Protein AF-A0A1F2P3D9-F1 (afdb_monomer_lite)

Foldseek 3Di:
DDADEDPVQVVVQCVVAVVCPPCPVVQRVQVVPFAFWFDDPPQWIWTWDDPDDLKIKIWTKHDPDPPYIYTNYIYMDSCVVVRVVTHTPDGD

Sequence (92 aa):
MPIRLTEERWIHITEEHSEMAGYYFEVLETVEELEAIYEGKMGECIAVRKIGKGKYIVVVYRELSKEDGFVITAFLTRRRKQLERRGKIWGQ

Radius of gyration: 12.27 Å; chains: 1; bounding box: 28×27×30 Å

pLDDT: mean 92.93, std 5.28, range [66.06, 97.69]

Secondary structure (DSSP, 8-state):
-PEE--HHHHHHHHHH-GGGTT-HHHHHHHHHS-SEEEE-SSS-EEEEEEEETTEEEEEEEEEEETTEEEEEEEEEES-HHHHTTS-EEEE-

Structure (mmCIF, N/CA/C/O backbone):
data_AF-A0A1F2P3D9-F1
#
_entry.id   AF-A0A1F2P3D9-F1
#
loop_
_atom_site.group_PDB
_atom_site.id
_atom_site.type_symbol
_atom_site.label_atom_id
_atom_site.label_alt_id
_atom_site.label_comp_id
_atom_site.label_asym_id
_atom_site.label_entity_id
_atom_site.label_seq_id
_atom_site.pdbx_PDB_ins_code
_atom_site.Cartn_x
_atom_site.Cartn_y
_atom_site.Cartn_z
_atom_site.occupancy
_atom_site.B_iso_or_equiv
_atom_site.auth_seq_id
_atom_site.auth_comp_id
_atom_site.auth_asym_id
_atom_site.auth_atom_id
_atom_site.pdbx_PDB_model_num
ATOM 1 N N . MET A 1 1 ? 8.757 10.762 -6.468 1.00 66.06 1 MET A N 1
ATOM 2 C CA . MET A 1 1 ? 9.362 9.711 -7.318 1.00 66.06 1 MET A CA 1
ATOM 3 C C . MET A 1 1 ? 8.237 8.781 -7.748 1.00 66.06 1 MET A C 1
ATOM 5 O O . MET A 1 1 ? 7.402 8.515 -6.890 1.00 66.06 1 MET A O 1
ATOM 9 N N . PRO A 1 2 ? 8.139 8.327 -9.010 1.00 81.69 2 PRO A N 1
ATOM 10 C CA . PRO A 1 2 ? 7.053 7.435 -9.402 1.00 81.69 2 PRO A CA 1
ATOM 11 C C . PRO A 1 2 ? 7.330 6.012 -8.896 1.00 81.69 2 PRO A C 1
ATOM 13 O O . PRO A 1 2 ? 8.331 5.398 -9.258 1.00 81.69 2 PRO A O 1
ATOM 16 N N . ILE A 1 3 ? 6.439 5.483 -8.059 1.00 91.38 3 ILE A N 1
ATOM 17 C CA . ILE A 1 3 ? 6.426 4.067 -7.681 1.00 91.38 3 ILE A CA 1
ATOM 18 C C . ILE A 1 3 ? 5.304 3.401 -8.465 1.00 91.38 3 ILE A C 1
ATOM 20 O O . ILE A 1 3 ? 4.132 3.738 -8.310 1.00 91.38 3 ILE A O 1
ATOM 24 N N . ARG A 1 4 ? 5.661 2.455 -9.328 1.00 94.12 4 ARG A N 1
ATOM 25 C CA . ARG A 1 4 ? 4.708 1.783 -10.214 1.00 94.12 4 ARG A CA 1
ATOM 26 C C . ARG A 1 4 ? 4.083 0.563 -9.544 1.00 94.12 4 ARG A C 1
ATOM 28 O O . ARG A 1 4 ? 4.765 -0.275 -8.950 1.00 94.12 4 ARG A O 1
ATOM 35 N N . LEU A 1 5 ? 2.774 0.437 -9.717 1.00 95.44 5 LEU A N 1
ATOM 36 C CA . LEU A 1 5 ? 2.008 -0.770 -9.438 1.00 95.44 5 LEU A CA 1
ATOM 37 C C . LEU A 1 5 ? 1.636 -1.397 -10.784 1.00 95.44 5 LEU A C 1
ATOM 39 O O . LEU A 1 5 ? 0.848 -0.829 -11.533 1.00 95.44 5 LEU A O 1
ATOM 43 N N . THR A 1 6 ? 2.254 -2.528 -11.127 1.00 94.38 6 THR A N 1
ATOM 44 C CA . THR A 1 6 ? 1.923 -3.246 -12.366 1.00 94.38 6 THR A CA 1
ATOM 45 C C . THR A 1 6 ? 0.672 -4.094 -12.176 1.00 94.38 6 THR A C 1
ATOM 47 O O . THR A 1 6 ? 0.379 -4.528 -11.063 1.00 94.38 6 THR A O 1
ATOM 50 N N . GLU A 1 7 ? -0.033 -4.386 -13.268 1.00 95.12 7 GLU A N 1
ATOM 51 C CA . GLU A 1 7 ? -1.199 -5.278 -13.255 1.00 95.12 7 GLU A CA 1
ATOM 52 C C . GLU A 1 7 ? -0.850 -6.670 -12.706 1.00 95.12 7 GLU A C 1
ATOM 54 O O . GLU A 1 7 ? -1.539 -7.170 -11.826 1.00 95.12 7 GLU A O 1
ATOM 59 N N . GLU A 1 8 ? 0.280 -7.247 -13.126 1.00 96.44 8 GLU A N 1
ATOM 60 C CA . GLU A 1 8 ? 0.792 -8.519 -12.592 1.00 96.44 8 GLU A CA 1
ATOM 61 C C . GLU A 1 8 ? 0.960 -8.476 -11.064 1.00 96.44 8 GLU A C 1
ATOM 63 O O . GLU A 1 8 ? 0.554 -9.396 -10.353 1.00 96.44 8 GLU A O 1
ATOM 68 N N . ARG A 1 9 ? 1.525 -7.380 -10.535 1.00 96.38 9 ARG A N 1
ATOM 69 C CA . ARG A 1 9 ? 1.689 -7.208 -9.087 1.00 96.38 9 ARG A CA 1
ATOM 70 C C . ARG A 1 9 ? 0.357 -7.005 -8.390 1.00 96.38 9 ARG A C 1
ATOM 72 O O . ARG A 1 9 ? 0.191 -7.506 -7.285 1.00 96.38 9 ARG A O 1
ATOM 79 N N . TRP A 1 10 ? -0.578 -6.299 -9.016 1.00 97.50 10 TRP A N 1
ATOM 80 C CA . TRP A 1 10 ? -1.917 -6.133 -8.475 1.00 97.50 10 TRP A CA 1
ATOM 81 C C . TRP A 1 10 ? -2.660 -7.464 -8.365 1.00 97.50 10 TRP A C 1
ATOM 83 O O . TRP A 1 10 ? -3.183 -7.766 -7.295 1.00 97.50 10 TRP A O 1
ATOM 93 N N . ILE A 1 11 ? -2.631 -8.282 -9.420 1.00 97.00 11 ILE A N 1
ATOM 94 C CA . ILE A 1 11 ? -3.224 -9.624 -9.421 1.00 97.00 11 ILE A CA 1
ATOM 95 C C . ILE A 1 11 ? -2.634 -10.440 -8.271 1.00 97.00 11 ILE A C 1
ATOM 97 O O . ILE A 1 11 ? -3.385 -10.884 -7.406 1.00 97.00 11 ILE A O 1
ATOM 101 N N . HIS A 1 12 ? -1.303 -10.515 -8.179 1.00 96.44 12 HIS A N 1
ATOM 102 C CA . HIS A 1 12 ? -0.625 -11.243 -7.106 1.00 96.44 12 HIS A CA 1
ATOM 103 C C . HIS A 1 12 ? -1.012 -10.744 -5.702 1.00 96.44 12 HIS A C 1
ATOM 105 O O . HIS A 1 12 ? -1.263 -11.543 -4.802 1.00 96.44 12 HIS A O 1
ATOM 111 N N . ILE A 1 13 ? -1.109 -9.422 -5.507 1.00 97.56 13 ILE A N 1
ATOM 112 C CA . ILE A 1 13 ? -1.573 -8.835 -4.242 1.00 97.56 13 ILE A CA 1
ATOM 113 C C . ILE A 1 13 ? -2.990 -9.301 -3.924 1.00 97.56 13 ILE A C 1
ATOM 115 O O . ILE A 1 13 ? -3.247 -9.690 -2.793 1.00 97.56 13 ILE A O 1
ATOM 119 N N . THR A 1 14 ? -3.910 -9.261 -4.885 1.00 97.38 14 TH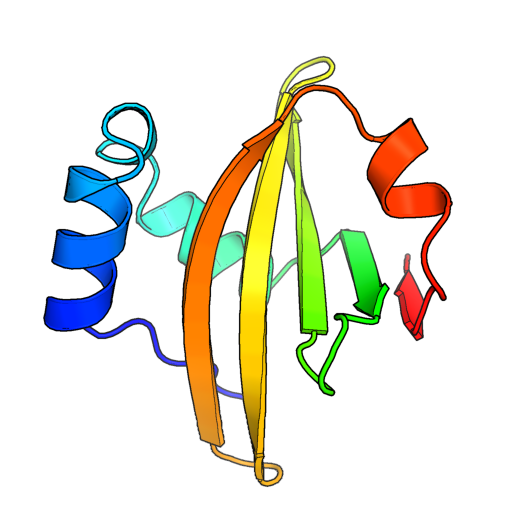R A N 1
ATOM 120 C CA . THR A 1 14 ? -5.307 -9.651 -4.646 1.00 97.38 14 THR A CA 1
ATOM 121 C C . THR A 1 14 ? -5.508 -11.159 -4.499 1.00 97.38 14 THR A C 1
ATOM 123 O O . THR A 1 14 ? -6.455 -11.570 -3.836 1.00 97.38 14 THR A O 1
ATOM 126 N N . GLU A 1 15 ? -4.626 -11.985 -5.062 1.00 96.81 15 GLU A N 1
ATOM 127 C CA . GLU A 1 15 ? -4.632 -13.437 -4.855 1.00 96.81 15 GLU A CA 1
ATOM 128 C C . GLU A 1 15 ? -4.202 -13.798 -3.426 1.00 96.81 15 GLU A C 1
ATOM 130 O O . GLU A 1 15 ? -4.876 -14.583 -2.760 1.00 96.81 15 GLU A O 1
ATOM 135 N N . GLU A 1 16 ? -3.135 -13.172 -2.921 1.00 96.69 16 GLU A N 1
ATOM 136 C CA . GLU A 1 16 ? -2.630 -13.406 -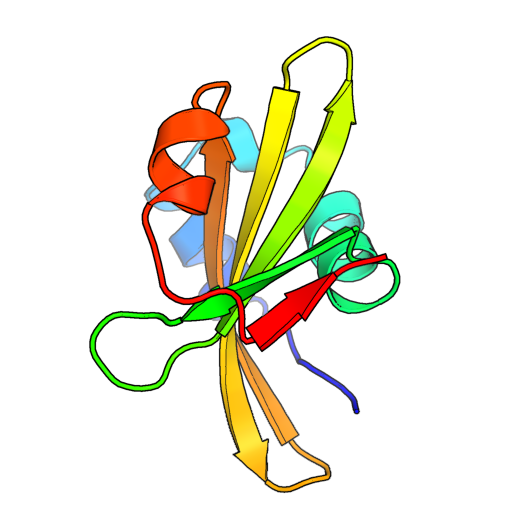1.559 1.00 96.69 16 GLU A CA 1
ATOM 137 C C . GLU A 1 16 ? -3.438 -12.650 -0.484 1.00 96.69 16 GLU A C 1
ATOM 139 O O . GLU A 1 16 ? -3.591 -13.114 0.648 1.00 96.69 16 GLU A O 1
ATOM 144 N N . HIS A 1 17 ? -3.982 -11.484 -0.839 1.00 94.12 17 HIS A N 1
ATOM 145 C CA . HIS A 1 17 ? -4.758 -10.587 0.017 1.00 94.12 17 HIS A CA 1
ATOM 146 C C . HIS A 1 17 ? -6.085 -10.223 -0.655 1.00 94.12 17 HIS A C 1
ATOM 148 O O . HIS A 1 17 ? -6.291 -9.093 -1.102 1.00 94.12 17 HIS A O 1
ATOM 154 N N . SER A 1 18 ? -7.015 -11.179 -0.715 1.00 95.06 18 SER A N 1
ATOM 155 C CA . SER A 1 18 ? -8.344 -10.992 -1.331 1.00 95.06 18 SER A CA 1
ATOM 156 C C . SER A 1 18 ? -9.109 -9.755 -0.837 1.00 95.06 18 SER A C 1
ATOM 158 O O . SER A 1 18 ? -9.870 -9.144 -1.589 1.00 95.06 18 SER A O 1
ATOM 160 N N . GLU A 1 19 ? -8.869 -9.312 0.401 1.00 94.75 19 GLU A N 1
ATOM 161 C CA . GLU A 1 19 ? -9.446 -8.092 0.962 1.00 94.75 19 GLU A CA 1
ATOM 162 C C . GLU A 1 19 ? -9.012 -6.805 0.244 1.00 94.75 19 GLU A C 1
ATOM 164 O O . GLU A 1 19 ? -9.640 -5.765 0.447 1.00 94.75 19 GLU A O 1
ATOM 169 N N . MET A 1 20 ? -7.958 -6.860 -0.576 1.00 97.19 20 MET A N 1
ATOM 170 C CA . MET A 1 20 ? -7.406 -5.730 -1.322 1.00 97.19 20 MET A CA 1
ATOM 171 C C . MET A 1 20 ? -8.167 -5.419 -2.609 1.00 97.19 20 MET A C 1
ATOM 173 O O . MET A 1 20 ? -7.985 -4.329 -3.135 1.00 97.19 20 MET A O 1
ATOM 177 N N . ALA A 1 21 ? -9.051 -6.294 -3.102 1.00 94.44 21 ALA A N 1
ATOM 178 C CA . ALA A 1 21 ? -9.714 -6.127 -4.404 1.00 94.44 21 ALA A CA 1
ATOM 179 C C . ALA A 1 21 ? -10.465 -4.786 -4.584 1.00 94.44 21 ALA A C 1
ATOM 181 O O . ALA A 1 21 ? -10.657 -4.332 -5.708 1.00 94.44 21 ALA A O 1
ATOM 182 N N . GLY A 1 22 ? -10.857 -4.127 -3.488 1.00 95.19 22 GLY A N 1
ATOM 183 C CA . GLY A 1 22 ? -11.493 -2.806 -3.493 1.00 95.19 22 GLY A CA 1
ATOM 184 C C . GLY A 1 22 ? -10.579 -1.626 -3.146 1.00 95.19 22 GLY A C 1
ATOM 185 O O . GLY A 1 22 ? -11.107 -0.550 -2.904 1.00 95.19 22 GLY A O 1
ATOM 186 N N . TYR A 1 23 ? -9.258 -1.821 -3.061 1.00 96.31 23 TYR A N 1
ATOM 187 C CA . TYR A 1 23 ? -8.306 -0.842 -2.512 1.00 96.31 23 TYR A CA 1
ATOM 188 C C . TYR A 1 23 ? -7.212 -0.398 -3.497 1.00 96.31 23 TYR A C 1
ATOM 190 O O . TYR A 1 23 ? -6.153 0.067 -3.076 1.00 96.31 23 TYR A O 1
ATOM 198 N N . TYR A 1 24 ? -7.422 -0.574 -4.807 1.00 96.00 24 TYR A N 1
ATOM 199 C CA . TYR A 1 24 ? -6.407 -0.258 -5.823 1.00 96.00 24 TYR A CA 1
ATOM 200 C C . TYR A 1 24 ? -5.937 1.198 -5.737 1.00 96.00 24 TYR A C 1
ATOM 202 O O . TYR A 1 24 ? -4.740 1.473 -5.636 1.00 96.00 24 TYR A O 1
ATOM 210 N N . PHE A 1 25 ? -6.887 2.133 -5.722 1.00 95.06 25 PHE A N 1
ATOM 211 C CA . PHE A 1 25 ? -6.585 3.559 -5.643 1.00 95.06 25 PHE A CA 1
ATOM 212 C C . PHE A 1 25 ? -5.967 3.927 -4.301 1.00 95.06 25 PHE A C 1
ATOM 214 O O . PHE A 1 25 ? -5.038 4.725 -4.251 1.00 95.06 25 PHE A O 1
ATOM 221 N N . GLU A 1 26 ? -6.400 3.292 -3.217 1.00 95.56 26 GLU A N 1
ATOM 222 C CA . GLU A 1 26 ? -5.857 3.531 -1.893 1.00 95.56 26 GLU A CA 1
ATOM 223 C C . GLU A 1 26 ? -4.400 3.088 -1.781 1.00 95.56 26 GLU A C 1
ATOM 225 O O . GLU A 1 26 ? -3.659 3.710 -1.017 1.00 95.56 26 GLU A O 1
ATOM 230 N N . VAL A 1 27 ? -3.979 2.051 -2.518 1.00 96.19 27 VAL A N 1
ATOM 231 C CA . VAL A 1 27 ? -2.570 1.642 -2.620 1.00 96.19 27 VAL A CA 1
ATOM 232 C C . VAL A 1 27 ? -1.759 2.721 -3.323 1.00 96.19 27 VAL A C 1
ATOM 234 O O . VAL A 1 27 ? -0.736 3.129 -2.780 1.00 96.19 27 VAL A O 1
ATOM 237 N N . LEU A 1 28 ? -2.221 3.213 -4.476 1.00 94.00 28 LEU A N 1
ATOM 238 C CA . LEU A 1 28 ? -1.539 4.282 -5.215 1.00 94.00 28 LEU A CA 1
ATOM 239 C C . LEU A 1 28 ? -1.421 5.557 -4.372 1.00 94.00 28 LEU A C 1
ATOM 241 O O . LEU A 1 28 ? -0.322 6.062 -4.159 1.00 94.00 28 LEU A O 1
ATOM 245 N N . GLU A 1 29 ? -2.534 5.994 -3.787 1.00 93.62 29 GLU A N 1
ATOM 246 C CA . GLU A 1 29 ? -2.595 7.163 -2.910 1.00 93.62 29 GLU A CA 1
ATOM 247 C C . GLU A 1 29 ? -1.700 6.989 -1.674 1.00 93.62 29 GLU A C 1
ATOM 249 O O . GLU A 1 29 ? -1.124 7.947 -1.186 1.00 93.62 29 GLU A O 1
ATOM 254 N N . THR A 1 30 ? -1.517 5.766 -1.165 1.00 94.75 30 THR A N 1
ATOM 255 C CA . THR A 1 30 ? -0.593 5.516 -0.042 1.00 94.75 30 THR A CA 1
ATOM 256 C C . THR A 1 30 ? 0.861 5.698 -0.414 1.00 94.75 30 THR A C 1
ATOM 258 O O . THR A 1 30 ? 1.671 5.891 0.480 1.00 94.75 30 THR A O 1
ATOM 261 N N . VAL A 1 31 ? 1.227 5.607 -1.687 1.00 91.44 31 VAL A N 1
ATOM 262 C CA . VAL A 1 31 ? 2.599 5.901 -2.098 1.00 91.44 31 VAL A CA 1
ATOM 263 C C . VAL A 1 31 ? 2.799 7.400 -2.329 1.00 91.44 31 VAL A C 1
ATOM 265 O O . VAL A 1 31 ? 3.896 7.907 -2.109 1.00 91.44 31 VAL A O 1
ATOM 268 N N . GLU A 1 32 ? 1.743 8.111 -2.721 1.00 89.62 32 GLU A N 1
ATOM 269 C CA . GLU A 1 32 ? 1.772 9.560 -2.945 1.00 89.62 32 GLU A CA 1
ATOM 270 C C . GLU A 1 32 ? 1.646 10.358 -1.633 1.00 89.62 32 GLU A C 1
ATOM 272 O O . GLU A 1 32 ? 2.466 11.228 -1.359 1.00 89.62 32 GLU A O 1
ATOM 277 N N . GLU A 1 33 ? 0.675 10.006 -0.789 1.00 89.75 33 GLU A N 1
ATOM 278 C CA . GLU A 1 33 ? 0.254 10.723 0.425 1.00 89.75 33 GLU A CA 1
ATOM 279 C C . GLU A 1 33 ? 0.400 9.832 1.671 1.00 89.75 33 GLU A C 1
ATOM 281 O O . GLU A 1 33 ? -0.553 9.490 2.381 1.00 89.75 33 GLU A O 1
ATOM 286 N N . LEU A 1 34 ? 1.627 9.380 1.915 1.00 90.44 34 LEU A N 1
ATOM 287 C CA . LEU A 1 34 ? 1.956 8.482 3.020 1.00 90.44 34 LEU A CA 1
ATOM 288 C C . LEU A 1 34 ? 2.071 9.226 4.364 1.00 90.44 34 LEU A C 1
ATOM 290 O O . LEU A 1 34 ? 2.604 10.328 4.427 1.00 90.44 34 LEU A O 1
ATOM 294 N N . GLU A 1 35 ? 1.655 8.600 5.474 1.00 91.94 35 GLU A N 1
ATOM 295 C CA . GLU A 1 35 ? 1.844 9.175 6.823 1.00 91.94 35 GLU A CA 1
ATOM 296 C C . GLU A 1 35 ? 3.246 8.884 7.376 1.00 91.94 35 GLU A C 1
ATOM 298 O O . GLU A 1 35 ? 3.824 9.668 8.131 1.00 91.94 35 GLU A O 1
ATOM 303 N N . ALA A 1 36 ? 3.780 7.703 7.059 1.00 93.44 36 ALA A N 1
ATOM 304 C CA . ALA A 1 36 ? 5.081 7.255 7.533 1.00 93.44 36 ALA A CA 1
ATOM 305 C C . ALA A 1 36 ? 5.710 6.223 6.595 1.00 93.44 36 ALA A C 1
ATOM 307 O O . ALA A 1 36 ? 5.005 5.420 5.977 1.00 93.44 36 ALA A O 1
ATOM 308 N N . ILE A 1 37 ? 7.045 6.211 6.571 1.00 95.12 37 ILE A N 1
ATOM 309 C CA . ILE A 1 37 ? 7.864 5.172 5.945 1.00 95.12 37 ILE A CA 1
ATOM 310 C C . ILE A 1 37 ? 8.663 4.466 7.034 1.00 95.12 37 ILE A C 1
ATOM 312 O O . ILE A 1 37 ? 9.365 5.104 7.825 1.00 95.12 37 ILE A O 1
ATOM 316 N N . TYR A 1 38 ? 8.590 3.140 7.041 1.00 95.62 38 TYR A N 1
ATOM 317 C CA . TYR A 1 38 ? 9.405 2.281 7.890 1.00 95.62 38 TYR A CA 1
ATOM 318 C C . TYR A 1 38 ? 10.349 1.414 7.060 1.00 95.62 38 TYR A C 1
ATOM 320 O O . TYR A 1 38 ? 10.073 1.103 5.902 1.00 95.62 38 TYR A O 1
ATOM 328 N N . GLU A 1 39 ? 11.433 0.969 7.685 1.00 95.12 39 GLU A N 1
ATOM 329 C CA . GLU A 1 39 ? 12.389 0.046 7.089 1.00 95.12 39 GLU A CA 1
ATOM 330 C C . GLU A 1 39 ? 11.795 -1.365 6.935 1.00 95.12 39 GLU A C 1
ATOM 332 O O . GLU A 1 39 ? 11.234 -1.979 7.862 1.00 95.12 39 GLU A O 1
ATOM 337 N N . GLY A 1 40 ? 11.940 -1.890 5.720 1.00 93.50 40 GLY A N 1
ATOM 338 C CA . GLY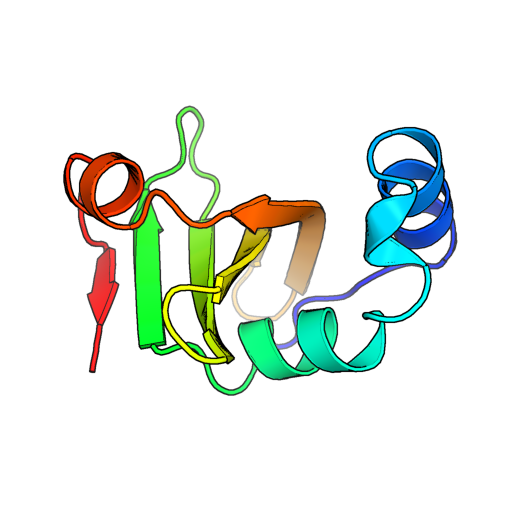 A 1 40 ? 11.807 -3.298 5.385 1.00 93.50 40 GLY A CA 1
ATOM 339 C C . GLY A 1 40 ? 12.947 -4.136 5.958 1.00 93.50 40 GLY A C 1
ATOM 340 O O . GLY A 1 40 ? 13.810 -3.656 6.686 1.00 93.50 40 GLY A O 1
ATOM 341 N N . LYS A 1 41 ? 12.936 -5.437 5.659 1.00 90.50 41 LYS A N 1
ATOM 342 C CA . LYS A 1 41 ? 13.974 -6.352 6.167 1.00 90.50 41 LYS A CA 1
ATOM 343 C C . LYS A 1 41 ? 15.186 -6.413 5.246 1.00 90.50 41 LYS A C 1
ATOM 345 O O . LYS A 1 41 ? 16.278 -6.716 5.711 1.00 90.50 41 LYS A O 1
ATOM 350 N N . MET A 1 42 ? 14.987 -6.177 3.954 1.00 91.44 42 MET A N 1
ATOM 351 C CA . MET A 1 42 ? 16.010 -6.316 2.925 1.00 91.44 42 MET A CA 1
ATOM 352 C C . MET A 1 42 ? 16.042 -5.059 2.046 1.00 91.44 42 MET A C 1
ATOM 354 O O . MET A 1 42 ? 16.145 -5.143 0.826 1.00 91.44 42 MET A O 1
ATOM 358 N N . GLY A 1 43 ? 15.943 -3.876 2.660 1.00 89.69 43 GLY A N 1
ATOM 359 C CA . GLY A 1 43 ? 16.008 -2.593 1.951 1.00 89.69 43 GLY A CA 1
ATOM 360 C C . GLY A 1 43 ? 14.730 -2.214 1.199 1.00 89.69 43 GLY A C 1
ATOM 361 O O . GLY A 1 43 ? 14.783 -1.400 0.284 1.00 89.69 43 GLY A O 1
ATOM 362 N N . GLU A 1 44 ? 13.589 -2.821 1.530 1.00 95.25 44 GLU A N 1
ATOM 363 C CA . GLU A 1 44 ? 12.286 -2.299 1.117 1.00 95.25 44 GLU A CA 1
ATOM 364 C C . GLU A 1 44 ? 11.882 -1.093 1.972 1.00 95.25 44 GLU A C 1
ATOM 366 O O . GLU A 1 44 ? 12.269 -0.977 3.136 1.00 95.25 44 GLU A O 1
ATOM 371 N N . CYS A 1 45 ? 11.020 -0.253 1.418 1.00 95.56 45 CYS A N 1
ATOM 372 C CA . CYS A 1 45 ? 10.291 0.772 2.142 1.00 95.56 45 CYS A CA 1
ATOM 373 C C . CYS A 1 45 ? 8.883 0.262 2.460 1.00 95.56 45 CYS A C 1
ATOM 375 O O . CYS A 1 45 ? 8.231 -0.393 1.644 1.00 95.56 45 CYS A O 1
ATOM 377 N N . ILE A 1 46 ? 8.405 0.571 3.661 1.00 96.75 46 ILE A N 1
ATOM 378 C CA . ILE A 1 46 ? 7.056 0.240 4.114 1.00 96.75 46 ILE A CA 1
ATOM 379 C C . ILE A 1 46 ? 6.304 1.553 4.315 1.00 96.75 46 ILE A C 1
ATOM 381 O O . ILE A 1 46 ? 6.431 2.176 5.370 1.00 96.75 46 ILE A O 1
ATOM 385 N N . ALA A 1 47 ? 5.534 1.966 3.308 1.00 96.12 47 ALA A 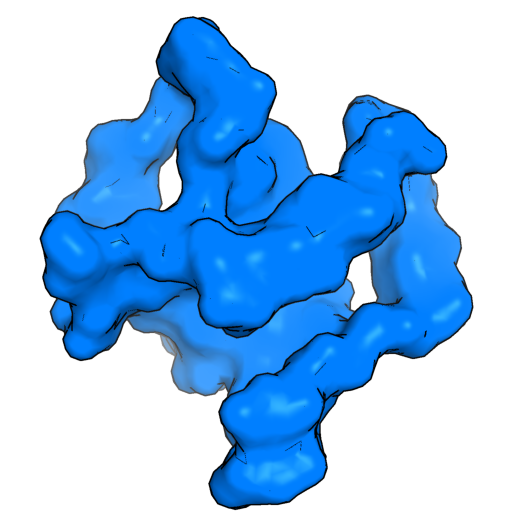N 1
ATOM 386 C CA . ALA A 1 47 ? 4.621 3.100 3.413 1.00 96.12 47 ALA A CA 1
ATOM 387 C C . ALA A 1 47 ? 3.345 2.690 4.143 1.00 96.12 47 ALA A C 1
ATOM 389 O O . ALA A 1 47 ? 2.811 1.591 3.958 1.00 96.12 47 ALA A O 1
ATOM 390 N N . VAL A 1 48 ? 2.855 3.589 4.987 1.00 95.69 48 VAL A N 1
ATOM 391 C CA . VAL A 1 48 ? 1.665 3.364 5.799 1.00 95.69 48 VAL A CA 1
ATOM 392 C C . VAL A 1 48 ? 0.765 4.577 5.699 1.00 95.69 48 VAL A C 1
ATOM 394 O O . VAL A 1 48 ? 1.215 5.706 5.893 1.00 95.69 48 VAL A O 1
ATOM 397 N N . ARG A 1 49 ? -0.523 4.327 5.474 1.00 95.25 49 ARG A N 1
ATOM 398 C CA . ARG A 1 49 ? -1.557 5.361 5.502 1.00 95.25 49 ARG A CA 1
ATOM 399 C C . ARG A 1 49 ? -2.796 4.859 6.220 1.00 95.25 49 ARG A C 1
ATOM 401 O O . ARG A 1 49 ? -3.177 3.688 6.115 1.00 95.25 49 ARG A O 1
ATOM 408 N N . LYS A 1 50 ? -3.429 5.728 7.000 1.00 94.38 50 LYS A N 1
ATOM 409 C CA . LYS A 1 50 ? -4.686 5.414 7.672 1.00 94.38 50 LYS A CA 1
ATOM 410 C C . LYS A 1 50 ? -5.849 5.641 6.711 1.00 94.38 50 LYS A C 1
ATOM 412 O O . LYS A 1 50 ? -6.020 6.732 6.193 1.00 94.38 50 LYS A O 1
ATOM 417 N N . ILE A 1 51 ? -6.693 4.628 6.546 1.00 93.19 51 ILE A N 1
ATOM 418 C CA . ILE A 1 51 ? -7.878 4.687 5.667 1.00 93.19 51 ILE A CA 1
ATOM 419 C C . ILE A 1 51 ? -9.197 4.632 6.453 1.00 93.19 51 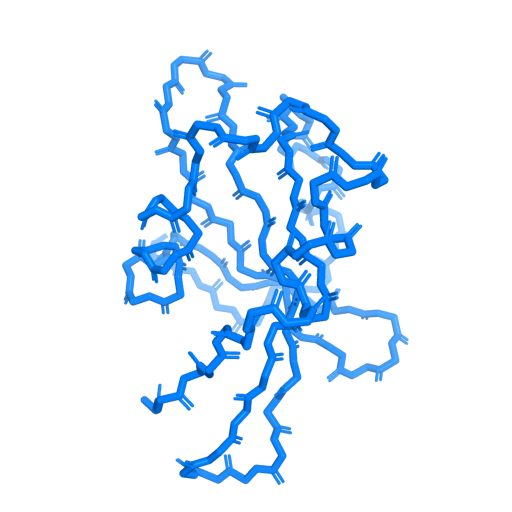ILE A C 1
ATOM 421 O O . ILE A 1 51 ? -10.286 4.577 5.894 1.00 93.19 51 ILE A O 1
ATOM 425 N N . GLY A 1 52 ? -9.121 4.584 7.784 1.00 90.62 52 GLY A N 1
ATOM 426 C CA . GLY A 1 52 ? -10.293 4.539 8.648 1.00 90.62 52 GLY A CA 1
ATOM 427 C C . GLY A 1 52 ? -9.932 4.395 10.121 1.00 90.62 52 GLY A C 1
ATOM 428 O O . GLY A 1 52 ? -8.761 4.375 10.515 1.00 90.62 52 GLY A O 1
ATOM 429 N N . LYS A 1 53 ? -10.947 4.280 10.983 1.00 91.50 53 LYS A N 1
ATOM 430 C CA . LYS A 1 53 ? -10.738 4.173 12.433 1.00 91.50 53 LYS A CA 1
ATOM 431 C C . LYS A 1 53 ? -9.982 2.885 12.779 1.00 91.50 53 LYS A C 1
ATOM 433 O O . LYS A 1 53 ? -10.536 1.791 12.753 1.00 91.50 53 LYS A O 1
ATOM 438 N N . GLY A 1 54 ? -8.695 3.036 13.094 1.00 90.00 54 GLY A N 1
ATOM 439 C CA . GLY A 1 54 ? -7.793 1.930 13.418 1.00 90.00 54 GLY A CA 1
ATOM 440 C C . GLY A 1 54 ? -7.487 1.000 12.242 1.00 90.00 54 GLY A C 1
ATOM 441 O O . GLY A 1 54 ? -7.004 -0.100 12.486 1.00 90.00 54 GLY A O 1
ATOM 442 N N . LYS A 1 55 ? -7.781 1.405 10.998 1.00 94.12 55 LYS A N 1
ATOM 443 C CA . LYS A 1 55 ? -7.503 0.635 9.781 1.00 94.12 55 LYS A CA 1
ATOM 444 C C . LYS A 1 55 ? -6.447 1.364 8.962 1.00 94.12 55 LYS A C 1
ATOM 446 O O . LYS A 1 55 ? -6.596 2.551 8.671 1.00 94.12 55 LYS A O 1
ATOM 451 N N . TYR A 1 56 ? -5.408 0.633 8.603 1.00 95.62 56 TYR A N 1
ATOM 452 C CA . TYR A 1 56 ? -4.277 1.119 7.837 1.00 95.62 56 TYR A CA 1
ATOM 453 C C . TYR A 1 56 ? -4.118 0.252 6.605 1.00 95.62 56 TYR A C 1
ATOM 455 O O . TYR A 1 56 ? -4.343 -0.960 6.669 1.00 95.62 56 TYR A O 1
ATOM 463 N N . ILE A 1 57 ? -3.710 0.884 5.521 1.00 97.00 57 ILE A N 1
ATOM 464 C CA . ILE A 1 57 ? -3.169 0.201 4.362 1.00 97.00 57 ILE A CA 1
ATOM 465 C C . ILE A 1 57 ? -1.648 0.321 4.437 1.00 97.00 57 ILE A C 1
ATOM 467 O O . ILE A 1 57 ? -1.100 1.348 4.852 1.00 97.00 57 ILE A O 1
ATOM 471 N N . VAL A 1 58 ? -0.978 -0.781 4.136 1.00 97.00 58 VAL A N 1
ATOM 472 C CA . VAL A 1 58 ? 0.474 -0.886 4.146 1.00 97.00 58 VAL A CA 1
ATOM 473 C C . VAL A 1 58 ? 0.900 -1.244 2.742 1.00 97.00 58 VAL A C 1
ATOM 475 O O . VAL A 1 58 ? 0.398 -2.218 2.188 1.00 97.00 58 VAL A O 1
ATOM 478 N N . VAL A 1 59 ? 1.828 -0.471 2.191 1.00 97.62 59 VAL A N 1
ATOM 479 C CA . VAL A 1 59 ? 2.402 -0.705 0.869 1.00 97.62 59 VAL A CA 1
ATOM 480 C C . VAL A 1 59 ? 3.890 -0.946 1.042 1.00 97.62 59 VAL A C 1
ATOM 482 O O . VAL A 1 59 ? 4.617 -0.096 1.556 1.00 97.62 59 VAL A O 1
ATOM 485 N N . VAL A 1 60 ? 4.337 -2.130 0.639 1.00 97.12 60 VAL A N 1
ATOM 486 C CA . VAL A 1 60 ? 5.751 -2.496 0.627 1.00 97.12 60 VAL A CA 1
ATOM 487 C C . VAL A 1 60 ? 6.260 -2.300 -0.789 1.00 97.12 60 VAL A C 1
ATOM 489 O O . VAL A 1 60 ? 5.747 -2.915 -1.724 1.00 97.12 60 VAL A O 1
ATOM 492 N N . TYR A 1 61 ? 7.266 -1.455 -0.953 1.00 96.50 61 TYR A N 1
ATOM 493 C CA . TYR A 1 61 ? 7.838 -1.128 -2.253 1.00 96.50 61 TYR A CA 1
ATOM 494 C C . TYR A 1 61 ? 9.358 -1.057 -2.169 1.00 96.50 61 TYR A C 1
ATOM 496 O O . TYR A 1 61 ? 9.938 -0.956 -1.088 1.00 96.50 61 TYR A O 1
ATOM 504 N N . ARG A 1 62 ? 10.016 -1.125 -3.323 1.00 95.25 62 ARG A N 1
ATOM 505 C CA . ARG A 1 62 ? 11.456 -0.892 -3.429 1.00 95.25 62 ARG A CA 1
ATOM 506 C C . ARG A 1 62 ? 11.715 0.216 -4.432 1.00 95.25 62 ARG A C 1
ATOM 508 O O . ARG A 1 62 ? 11.157 0.203 -5.525 1.00 95.25 62 ARG A O 1
ATOM 515 N N . GLU A 1 63 ? 12.590 1.135 -4.056 1.00 93.12 63 GLU A N 1
ATOM 516 C CA . GLU A 1 63 ? 13.156 2.140 -4.951 1.00 93.12 63 GLU A CA 1
ATOM 517 C C . GLU A 1 63 ? 14.366 1.525 -5.661 1.00 93.12 63 GLU A C 1
ATOM 519 O O . GLU A 1 63 ? 15.283 1.012 -5.017 1.00 93.12 63 GLU A O 1
ATOM 524 N N . LEU A 1 64 ? 14.344 1.507 -6.992 1.00 90.38 64 LEU A N 1
ATOM 525 C CA . LEU A 1 64 ? 15.455 1.026 -7.819 1.00 90.38 64 LEU A CA 1
ATOM 526 C C . LEU A 1 64 ? 16.408 2.166 -8.185 1.00 90.38 64 LEU A C 1
ATOM 528 O O . LEU A 1 64 ? 17.609 1.954 -8.341 1.00 90.38 64 LEU A O 1
ATOM 532 N N . SER A 1 65 ? 15.873 3.377 -8.328 1.00 89.19 65 SER A N 1
ATOM 533 C CA . SER A 1 65 ? 16.624 4.599 -8.597 1.00 89.19 65 SER A CA 1
ATOM 534 C C . SER A 1 65 ? 15.836 5.818 -8.109 1.00 89.19 65 SER A C 1
ATOM 536 O O . SER A 1 65 ? 14.736 5.679 -7.583 1.00 89.19 65 SER A O 1
ATOM 538 N N . LYS A 1 66 ? 16.358 7.031 -8.339 1.00 84.00 66 LYS A N 1
ATOM 539 C CA . LYS A 1 66 ? 15.625 8.282 -8.065 1.00 84.00 66 LYS A CA 1
ATOM 540 C C . LYS A 1 66 ? 14.363 8.456 -8.925 1.00 84.00 66 LYS A C 1
ATOM 542 O O . LYS A 1 66 ? 13.538 9.309 -8.615 1.00 84.00 66 LYS A O 1
ATOM 547 N N . GLU A 1 67 ? 14.210 7.673 -9.990 1.00 88.38 67 GLU A N 1
ATOM 548 C CA . GLU A 1 67 ? 13.129 7.814 -10.973 1.00 88.38 67 GLU A CA 1
ATOM 549 C C . GLU A 1 67 ? 12.322 6.525 -11.178 1.00 88.38 67 GLU A C 1
ATOM 551 O O . GLU A 1 67 ? 11.382 6.525 -11.964 1.00 88.38 67 GLU A O 1
ATOM 556 N N . ASP A 1 68 ? 12.651 5.437 -10.474 1.00 90.31 68 ASP A N 1
ATOM 557 C CA . ASP A 1 68 ? 11.936 4.164 -10.599 1.00 90.31 68 ASP A CA 1
ATOM 558 C C . ASP A 1 68 ? 11.879 3.422 -9.265 1.00 90.31 68 ASP A C 1
ATOM 560 O O . ASP A 1 68 ? 12.837 3.376 -8.489 1.00 90.31 68 ASP A O 1
ATOM 564 N N . GLY A 1 69 ? 10.747 2.779 -9.041 1.00 94.06 69 GLY A N 1
ATOM 565 C CA . GLY A 1 69 ? 10.495 1.886 -7.931 1.00 94.06 69 GLY A CA 1
ATOM 566 C C . GLY A 1 69 ? 9.192 1.145 -8.164 1.00 94.06 69 GLY A C 1
ATOM 567 O O . GLY A 1 69 ? 8.367 1.554 -8.975 1.00 94.06 69 GLY A O 1
ATOM 568 N N . PHE A 1 70 ? 8.989 0.031 -7.478 1.00 95.50 70 PHE A N 1
ATOM 569 C CA . PHE A 1 70 ? 7.823 -0.815 -7.713 1.00 95.50 70 PHE A CA 1
ATOM 570 C C . PHE A 1 70 ? 7.226 -1.332 -6.414 1.00 95.50 70 PHE A C 1
ATOM 572 O O . PHE A 1 70 ? 7.938 -1.594 -5.440 1.00 95.50 70 PHE A O 1
ATOM 579 N N . VAL A 1 71 ? 5.906 -1.510 -6.425 1.00 97.06 71 VAL A N 1
ATOM 580 C CA . VAL A 1 71 ? 5.183 -2.163 -5.333 1.00 97.06 71 VAL A CA 1
ATOM 581 C C . VAL A 1 71 ? 5.480 -3.662 -5.352 1.00 97.06 71 VAL A C 1
ATOM 583 O O . VAL A 1 71 ? 5.336 -4.332 -6.375 1.00 97.06 71 VAL A O 1
ATOM 586 N N . ILE A 1 72 ? 5.898 -4.188 -4.203 1.00 96.75 72 ILE A N 1
ATOM 587 C CA . ILE A 1 72 ? 6.145 -5.614 -3.975 1.00 96.75 72 ILE A CA 1
ATOM 588 C C . ILE A 1 72 ? 4.852 -6.288 -3.514 1.00 96.75 72 ILE A C 1
ATOM 590 O O . ILE A 1 72 ? 4.459 -7.305 -4.082 1.00 96.75 72 ILE A O 1
ATOM 594 N N . THR A 1 73 ? 4.213 -5.719 -2.486 1.00 97.38 73 THR A N 1
ATOM 595 C CA . THR A 1 73 ? 2.939 -6.188 -1.928 1.00 97.38 73 THR A CA 1
ATOM 596 C C . THR A 1 73 ? 2.205 -5.055 -1.204 1.00 97.38 73 THR A C 1
ATOM 598 O O . THR A 1 73 ? 2.819 -4.052 -0.826 1.00 97.38 73 THR A O 1
ATOM 601 N N . ALA A 1 74 ? 0.903 -5.213 -0.980 1.00 97.69 74 ALA A N 1
ATOM 602 C CA . ALA A 1 74 ? 0.104 -4.323 -0.152 1.00 97.69 74 ALA A CA 1
ATOM 603 C C . ALA A 1 74 ? -0.940 -5.114 0.643 1.00 97.69 74 ALA A C 1
ATOM 605 O O . ALA A 1 74 ? -1.463 -6.114 0.162 1.00 97.69 74 ALA A O 1
ATOM 606 N N . PHE A 1 75 ? -1.242 -4.669 1.862 1.00 97.25 75 PHE A N 1
ATOM 607 C CA . PHE A 1 75 ? -2.204 -5.346 2.731 1.00 97.25 75 PHE A CA 1
ATOM 608 C C . PHE A 1 75 ? -2.827 -4.398 3.756 1.00 97.25 75 PHE A C 1
ATOM 610 O O . PHE A 1 75 ? -2.322 -3.307 4.042 1.00 97.25 75 PHE A O 1
ATOM 617 N N . LEU A 1 76 ? -3.924 -4.845 4.366 1.00 96.50 76 LEU A N 1
ATOM 618 C CA . LEU A 1 76 ? -4.604 -4.125 5.435 1.00 96.50 76 LEU A CA 1
ATOM 619 C C . LEU A 1 76 ? -4.118 -4.565 6.814 1.00 96.50 76 LEU A C 1
ATOM 621 O O . LEU A 1 76 ? -3.910 -5.742 7.095 1.00 96.50 76 LEU A O 1
ATOM 625 N N . THR A 1 77 ? -4.016 -3.620 7.744 1.00 95.12 77 THR A N 1
ATOM 626 C CA . THR A 1 77 ? -3.724 -3.943 9.140 1.00 95.12 77 THR A CA 1
ATOM 627 C C . THR A 1 77 ? -4.414 -3.001 10.109 1.00 95.12 77 THR A C 1
ATOM 629 O O . THR A 1 77 ? -4.695 -1.840 9.819 1.00 95.12 77 THR A O 1
ATOM 632 N N . ARG A 1 78 ? -4.669 -3.507 11.315 1.00 94.69 78 ARG A N 1
ATOM 633 C CA . ARG A 1 78 ? -5.054 -2.691 12.477 1.00 94.69 78 ARG A CA 1
ATOM 634 C C . ARG A 1 78 ? -3.908 -2.515 13.474 1.00 94.69 78 ARG A C 1
ATOM 636 O O . ARG A 1 78 ? -4.048 -1.842 14.490 1.00 94.69 78 ARG A O 1
ATOM 643 N N . ARG A 1 79 ? -2.758 -3.144 13.213 1.00 91.31 79 ARG A N 1
ATOM 644 C CA . ARG A 1 79 ? -1.658 -3.299 14.172 1.00 91.31 79 ARG A CA 1
ATOM 645 C C . ARG A 1 79 ? -0.561 -2.254 13.961 1.00 91.31 79 ARG A C 1
ATOM 647 O O . ARG A 1 79 ? 0.602 -2.610 13.798 1.00 91.31 79 ARG A O 1
ATOM 654 N N . ARG A 1 80 ? -0.905 -0.963 14.030 1.00 86.69 80 ARG A N 1
ATOM 655 C CA . ARG A 1 80 ? 0.063 0.145 13.855 1.00 86.69 80 ARG A CA 1
ATOM 656 C C . ARG A 1 80 ? 1.292 0.027 14.766 1.00 86.69 80 ARG A C 1
ATOM 658 O O . ARG A 1 80 ? 2.413 0.165 14.295 1.00 86.69 80 ARG A O 1
ATOM 665 N N . LYS A 1 81 ? 1.099 -0.374 16.027 1.00 88.88 81 LYS A N 1
ATOM 666 C CA . LYS A 1 81 ? 2.196 -0.589 16.990 1.00 88.88 81 LYS A CA 1
ATOM 667 C C . LYS A 1 81 ? 3.247 -1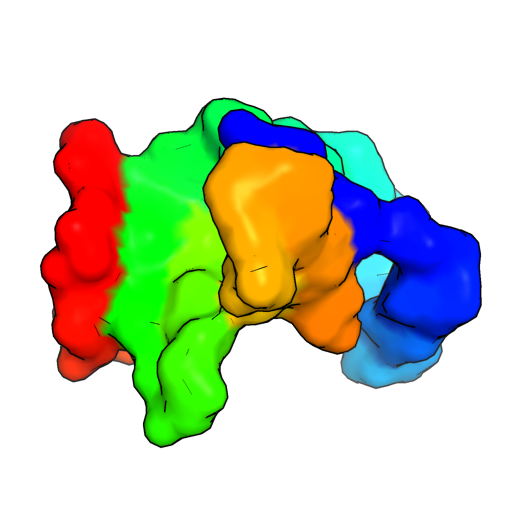.610 16.536 1.00 88.88 81 LYS A C 1
ATOM 669 O O . LYS A 1 81 ? 4.357 -1.593 17.047 1.00 88.88 81 LYS A O 1
ATOM 674 N N . GLN A 1 82 ? 2.908 -2.547 15.644 1.00 88.94 82 GLN A N 1
ATOM 675 C CA . GLN A 1 82 ? 3.891 -3.497 15.107 1.00 88.94 82 GLN A CA 1
ATOM 676 C C . GLN A 1 82 ? 4.773 -2.857 14.031 1.00 88.94 82 GLN A C 1
ATOM 678 O O . GLN A 1 82 ? 5.934 -3.235 13.907 1.00 88.94 82 GLN A O 1
ATOM 683 N N . LEU A 1 83 ? 4.238 -1.889 13.284 1.00 88.25 83 LEU A N 1
ATOM 684 C CA . LEU A 1 83 ? 4.978 -1.125 12.280 1.00 88.25 83 LEU A CA 1
ATOM 685 C C . LEU A 1 83 ? 5.943 -0.153 12.964 1.00 88.25 83 LEU A C 1
ATOM 687 O O . LEU A 1 83 ? 7.113 -0.115 12.616 1.00 88.25 83 LEU A O 1
ATOM 691 N N . GLU A 1 84 ? 5.490 0.513 14.028 1.00 88.62 84 GLU A N 1
ATOM 692 C CA . GLU A 1 84 ? 6.287 1.464 14.823 1.00 88.62 84 GLU A CA 1
ATOM 693 C C . GLU A 1 84 ? 7.504 0.845 15.532 1.00 88.62 84 GLU A C 1
ATOM 695 O O . GLU A 1 84 ? 8.378 1.572 15.988 1.00 88.62 84 GLU A O 1
ATOM 700 N N . ARG A 1 85 ? 7.585 -0.489 15.624 1.00 90.31 85 ARG A N 1
ATOM 701 C CA . ARG A 1 85 ? 8.769 -1.194 16.150 1.00 90.31 85 ARG A CA 1
ATOM 702 C C . ARG A 1 85 ? 9.916 -1.287 15.141 1.00 90.31 85 ARG A C 1
ATOM 704 O O . ARG A 1 85 ? 10.996 -1.736 15.509 1.00 90.31 85 ARG A O 1
ATOM 711 N N . ARG A 1 86 ? 9.667 -0.954 13.876 1.00 91.06 86 ARG A N 1
ATOM 712 C CA . ARG A 1 86 ? 10.672 -0.933 12.807 1.00 91.06 86 ARG A CA 1
ATOM 713 C C . ARG A 1 86 ? 11.394 0.413 12.805 1.00 91.06 86 ARG A C 1
ATOM 715 O O . ARG A 1 86 ? 10.859 1.393 13.323 1.00 91.06 86 ARG A O 1
ATOM 722 N N . GLY A 1 87 ? 12.574 0.471 12.186 1.00 90.56 87 GLY A N 1
ATOM 723 C CA . GLY A 1 87 ? 13.256 1.741 11.932 1.00 90.56 87 GLY A CA 1
ATOM 724 C C . GLY A 1 87 ? 12.331 2.680 11.159 1.00 90.56 87 GLY A C 1
ATOM 725 O O . GLY A 1 87 ? 11.781 2.291 10.130 1.00 90.56 87 GLY A O 1
ATOM 726 N N . LYS A 1 88 ? 12.081 3.884 11.681 1.00 93.38 88 LYS A N 1
ATOM 727 C CA . LYS A 1 88 ? 11.276 4.899 10.992 1.00 93.38 88 LYS A CA 1
ATOM 728 C C . LYS A 1 88 ? 12.211 5.696 10.086 1.00 93.38 88 LYS A C 1
ATOM 730 O O . LYS A 1 88 ? 13.077 6.401 10.592 1.00 93.38 88 LYS A O 1
ATOM 735 N N . ILE A 1 89 ? 12.017 5.585 8.774 1.00 91.75 89 ILE A N 1
ATOM 736 C CA . ILE A 1 89 ? 12.766 6.355 7.769 1.00 91.75 89 ILE A CA 1
ATOM 737 C C . ILE A 1 89 ? 12.218 7.781 7.720 1.00 91.75 89 ILE A C 1
ATOM 739 O O . ILE A 1 89 ? 12.969 8.751 7.691 1.00 91.75 89 ILE A O 1
ATOM 743 N N . TRP A 1 90 ? 10.890 7.909 7.733 1.00 89.94 90 TRP A N 1
ATOM 744 C CA . TRP A 1 90 ? 10.211 9.191 7.603 1.00 89.94 90 TRP A CA 1
ATOM 745 C C . TRP A 1 90 ? 8.823 9.154 8.250 1.00 89.94 90 TRP A C 1
ATOM 747 O O . TRP A 1 90 ? 8.209 8.095 8.391 1.00 89.94 90 TRP A O 1
ATOM 757 N N . GLY A 1 91 ? 8.309 10.311 8.657 1.00 81.56 91 GLY A N 1
ATOM 758 C CA . GLY A 1 91 ? 6.885 10.484 8.938 1.00 81.56 91 GLY A CA 1
ATOM 759 C C . GLY A 1 91 ? 6.519 11.936 9.187 1.00 81.56 91 GLY A C 1
ATOM 760 O O . GLY A 1 91 ? 7.347 12.682 9.713 1.00 81.56 91 GLY A O 1
ATOM 761 N N . GLN A 1 92 ? 5.285 12.270 8.821 1.00 66.12 92 GLN A N 1
ATOM 762 C CA . GLN A 1 92 ? 4.623 13.539 9.127 1.00 66.12 92 GLN A CA 1
ATOM 763 C C . GLN A 1 92 ? 4.217 13.643 10.600 1.00 66.12 92 GLN A C 1
ATOM 765 O O . GLN A 1 92 ? 4.077 12.589 11.275 1.00 66.12 92 GLN A O 1
#

Organism: NCBI:txid1839936